Protein AF-A0A3M1LG77-F1 (afdb_monomer)

Structure (mmCIF, N/CA/C/O backbone):
data_AF-A0A3M1LG77-F1
#
_entry.id   AF-A0A3M1LG77-F1
#
loop_
_atom_site.group_PDB
_atom_site.id
_atom_site.type_symbol
_atom_site.label_atom_id
_atom_site.label_alt_id
_atom_site.label_comp_id
_atom_site.label_asym_id
_atom_site.label_entity_id
_atom_site.label_seq_id
_atom_site.pdbx_PDB_ins_code
_atom_site.Cartn_x
_atom_site.Cartn_y
_atom_site.Cartn_z
_atom_site.occupancy
_atom_site.B_iso_or_equiv
_atom_site.auth_seq_id
_atom_site.auth_comp_id
_atom_site.auth_asym_id
_atom_site.auth_atom_id
_atom_site.pdbx_PDB_mo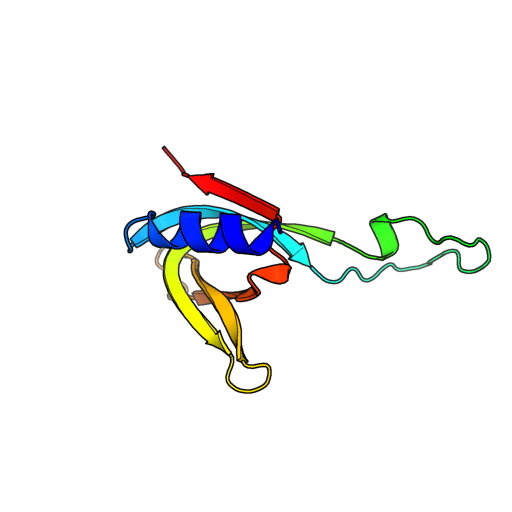del_num
ATOM 1 N N . MET A 1 1 ? -11.799 2.491 -12.275 1.00 54.50 1 MET A N 1
ATOM 2 C CA . MET A 1 1 ? -12.946 1.770 -11.664 1.00 54.50 1 MET A CA 1
ATOM 3 C C . MET A 1 1 ? -12.553 0.983 -10.409 1.00 54.50 1 MET A C 1
ATOM 5 O O . MET A 1 1 ? -13.253 1.103 -9.416 1.00 54.50 1 MET A O 1
ATOM 9 N N . ARG A 1 2 ? -11.420 0.262 -10.404 1.00 59.53 2 ARG A N 1
ATOM 10 C CA . ARG A 1 2 ? -10.933 -0.551 -9.266 1.00 59.53 2 ARG A CA 1
ATOM 11 C C . ARG A 1 2 ? -10.599 0.251 -7.993 1.00 59.53 2 ARG A C 1
ATOM 13 O O . ARG A 1 2 ? -11.048 -0.109 -6.911 1.00 59.53 2 ARG A O 1
ATOM 20 N N . SER A 1 3 ? -9.935 1.400 -8.136 1.00 63.62 3 SER A N 1
ATOM 21 C CA . SER A 1 3 ? -9.583 2.291 -7.014 1.00 63.62 3 SER A CA 1
ATOM 22 C C . SER A 1 3 ? -10.794 2.821 -6.233 1.00 63.62 3 SER A C 1
ATOM 24 O O . SER A 1 3 ? -10.720 2.993 -5.019 1.00 63.62 3 SER A O 1
ATOM 26 N N . LYS A 1 4 ? -11.943 3.027 -6.900 1.00 70.44 4 LYS A N 1
ATOM 27 C CA . LYS A 1 4 ? -13.191 3.449 -6.238 1.00 70.44 4 LYS A CA 1
ATOM 28 C C . LYS A 1 4 ? -13.746 2.365 -5.306 1.00 70.44 4 LYS A C 1
ATOM 30 O O . LYS A 1 4 ? -14.329 2.715 -4.285 1.00 70.44 4 LYS A O 1
ATOM 35 N N . ASN A 1 5 ? -13.553 1.083 -5.629 1.00 85.25 5 ASN A N 1
ATOM 36 C CA . ASN A 1 5 ? -13.976 -0.026 -4.769 1.00 85.25 5 ASN A CA 1
ATOM 37 C C . ASN A 1 5 ? -13.036 -0.196 -3.572 1.00 85.25 5 ASN A C 1
ATOM 39 O O . ASN A 1 5 ? -13.518 -0.279 -2.449 1.00 85.25 5 ASN A O 1
ATOM 43 N N . ILE A 1 6 ? -11.718 -0.132 -3.790 1.00 90.62 6 ILE A N 1
ATOM 44 C CA . ILE A 1 6 ? -10.718 -0.177 -2.708 1.00 90.62 6 ILE A CA 1
ATOM 45 C C . ILE A 1 6 ? -10.930 0.960 -1.701 1.00 90.62 6 ILE A C 1
ATOM 47 O O . ILE A 1 6 ? -10.931 0.731 -0.497 1.00 90.62 6 ILE A O 1
ATOM 51 N N . PHE A 1 7 ? -11.186 2.181 -2.177 1.00 90.88 7 PHE A N 1
ATOM 52 C CA . PHE A 1 7 ? -11.452 3.319 -1.294 1.00 90.88 7 PHE A CA 1
ATOM 53 C C . PHE A 1 7 ? -12.702 3.121 -0.425 1.00 90.88 7 PHE A C 1
ATOM 55 O O . PHE A 1 7 ? -12.701 3.487 0.747 1.00 90.88 7 PHE A O 1
ATOM 62 N N . LYS A 1 8 ? -13.779 2.555 -0.990 1.00 90.56 8 LYS A N 1
ATOM 63 C CA . LYS A 1 8 ? -15.001 2.249 -0.231 1.00 90.56 8 LYS A CA 1
ATOM 64 C C . LYS A 1 8 ? -14.759 1.155 0.809 1.00 90.56 8 LYS A C 1
ATOM 66 O O . LYS A 1 8 ? -15.206 1.321 1.935 1.00 90.56 8 LYS A O 1
ATOM 71 N N . LEU A 1 9 ? -14.022 0.105 0.444 1.00 91.25 9 LEU A N 1
ATOM 72 C CA . LEU A 1 9 ? -13.652 -0.987 1.347 1.00 91.25 9 LEU A CA 1
ATOM 73 C C . LEU A 1 9 ? -12.810 -0.484 2.530 1.00 91.25 9 LEU A C 1
ATOM 75 O O . LEU A 1 9 ? -13.144 -0.720 3.682 1.00 91.25 9 LEU A O 1
ATOM 79 N N . LEU A 1 10 ? -11.767 0.308 2.274 1.00 91.81 10 LEU A N 1
ATOM 80 C CA . LEU A 1 10 ? -10.934 0.868 3.347 1.00 91.81 10 LEU A CA 1
ATOM 81 C C . LEU A 1 10 ? -11.708 1.804 4.285 1.00 91.81 10 LEU A C 1
ATOM 83 O O . LEU A 1 10 ? -11.333 1.964 5.439 1.00 91.81 10 LEU A O 1
ATOM 87 N N . LYS A 1 11 ? -12.792 2.429 3.810 1.00 90.75 11 LYS A N 1
ATOM 88 C CA . LYS A 1 11 ? -13.675 3.234 4.661 1.00 90.75 11 LYS A CA 1
ATOM 89 C C . LYS A 1 11 ? -14.583 2.403 5.567 1.00 90.75 11 LYS A C 1
ATOM 91 O O . LYS A 1 11 ? -15.050 2.953 6.560 1.00 90.75 11 LYS A O 1
ATOM 96 N N . SER A 1 12 ? -14.872 1.146 5.223 1.00 91.88 12 SER A N 1
ATOM 97 C CA . SER A 1 12 ? -15.670 0.254 6.073 1.00 91.88 12 SER A CA 1
ATOM 98 C C . SER A 1 12 ? -14.834 -0.488 7.112 1.00 91.88 12 SER A C 1
ATOM 100 O O . SER A 1 12 ? -15.391 -0.933 8.110 1.00 91.88 12 SER A O 1
ATOM 102 N N . ILE A 1 13 ? -13.519 -0.602 6.908 1.00 90.38 13 ILE A N 1
ATOM 103 C CA . ILE A 1 13 ? -12.613 -1.235 7.869 1.00 90.38 13 ILE A CA 1
ATOM 104 C C . ILE A 1 13 ? -12.446 -0.315 9.096 1.00 90.38 13 ILE A C 1
ATOM 106 O O . ILE A 1 13 ? -12.087 0.858 8.940 1.00 90.38 13 ILE A O 1
ATOM 110 N N . PRO A 1 14 ? -12.689 -0.804 10.327 1.00 91.38 14 PRO A N 1
ATOM 111 C CA . PRO A 1 14 ? -12.411 -0.042 11.539 1.00 91.38 14 PRO A CA 1
ATOM 112 C C . PRO A 1 14 ? -10.925 0.302 11.660 1.00 91.38 14 PRO A C 1
ATOM 114 O O . PRO A 1 14 ? -10.060 -0.509 11.335 1.00 91.38 14 PRO A O 1
ATOM 117 N N . LYS A 1 15 ? -10.615 1.491 12.186 1.00 91.25 15 LYS A N 1
ATOM 118 C CA . LYS A 1 15 ? -9.232 1.842 12.540 1.00 91.25 15 LYS A CA 1
ATOM 119 C C . LYS A 1 15 ? -8.660 0.827 13.532 1.00 91.25 15 LYS A C 1
ATOM 121 O O . LYS A 1 15 ? -9.400 0.239 14.319 1.00 91.25 15 LYS A O 1
ATOM 126 N N . ASN A 1 16 ? -7.343 0.682 13.515 1.00 91.62 16 ASN A N 1
ATOM 127 C CA . ASN A 1 16 ? -6.566 -0.243 14.334 1.00 91.62 16 ASN A CA 1
ATOM 128 C C . ASN A 1 16 ? -6.849 -1.728 14.053 1.00 91.62 16 ASN A C 1
ATOM 130 O O . ASN A 1 16 ? -6.516 -2.584 14.868 1.00 91.62 16 ASN A O 1
AT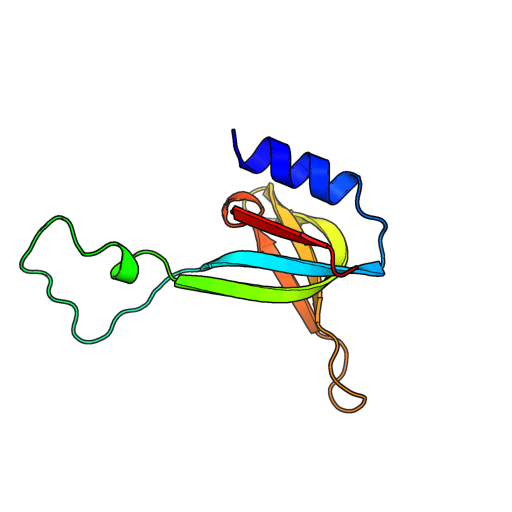OM 134 N N . LYS A 1 17 ? -7.460 -2.053 12.906 1.00 91.75 17 LYS A N 1
ATOM 135 C CA . LYS A 1 17 ? -7.612 -3.440 12.462 1.00 91.75 17 LYS A CA 1
ATOM 136 C C . LYS A 1 17 ? -6.383 -3.904 11.679 1.00 91.75 17 LYS A C 1
ATOM 138 O O . LYS A 1 17 ? -5.924 -3.155 10.812 1.00 91.75 17 LYS A O 1
ATOM 143 N N . PRO A 1 18 ? -5.870 -5.118 11.943 1.00 92.38 18 PRO A N 1
ATOM 144 C CA . PRO A 1 18 ? -4.844 -5.714 11.105 1.00 92.38 18 PRO A CA 1
ATOM 145 C C . PRO A 1 18 ? -5.427 -5.998 9.722 1.00 92.38 18 PRO A C 1
ATOM 147 O O . PRO A 1 18 ? -6.536 -6.517 9.587 1.00 92.38 18 PRO A O 1
ATOM 150 N N . ILE A 1 19 ? -4.685 -5.623 8.687 1.00 93.69 19 ILE A N 1
ATOM 151 C CA . ILE A 1 19 ? -5.029 -5.912 7.300 1.00 93.69 19 ILE A CA 1
ATOM 152 C C . ILE A 1 19 ? -3.789 -6.337 6.528 1.00 93.69 19 ILE A C 1
ATOM 154 O O . ILE A 1 19 ? -2.660 -5.931 6.820 1.00 93.69 19 ILE A O 1
ATOM 158 N N . ILE A 1 20 ? -4.019 -7.124 5.486 1.00 94.00 20 ILE A N 1
ATOM 159 C CA . ILE A 1 20 ? -2.997 -7.506 4.526 1.00 94.00 20 ILE A CA 1
ATOM 160 C C . ILE A 1 20 ? -3.309 -6.813 3.204 1.00 94.00 20 ILE A C 1
ATOM 162 O O . ILE A 1 20 ? -4.408 -6.918 2.662 1.00 94.00 20 ILE A O 1
ATOM 166 N N . VAL A 1 21 ? -2.329 -6.099 2.665 1.00 94.44 21 VAL A N 1
ATOM 167 C CA . VAL A 1 21 ? -2.478 -5.292 1.454 1.00 94.44 21 VAL A CA 1
ATOM 168 C C . VAL A 1 21 ? -1.594 -5.851 0.359 1.00 94.44 21 VAL A C 1
ATOM 170 O O . VAL A 1 21 ? -0.389 -6.026 0.556 1.00 94.44 21 VAL A O 1
ATOM 173 N N . GLU A 1 22 ? -2.178 -6.083 -0.814 1.00 94.44 22 GLU A N 1
ATOM 174 C CA . GLU A 1 22 ? -1.437 -6.437 -2.019 1.00 94.44 22 GLU A CA 1
ATOM 175 C C . GLU A 1 22 ? -1.440 -5.257 -2.994 1.00 94.44 22 GLU A C 1
ATOM 177 O O . GLU A 1 22 ? -2.491 -4.730 -3.387 1.00 94.44 22 GLU A O 1
ATOM 182 N N . TRP A 1 23 ? -0.243 -4.812 -3.364 1.00 94.19 23 TRP A N 1
ATOM 183 C CA . TRP A 1 23 ? -0.047 -3.591 -4.135 1.00 94.19 23 TRP A CA 1
ATOM 184 C C . TRP A 1 23 ? 1.104 -3.718 -5.132 1.00 94.19 23 TRP A C 1
ATOM 186 O O . TRP A 1 23 ? 1.949 -4.612 -5.031 1.00 94.19 23 TRP A O 1
ATOM 196 N N . LEU A 1 24 ? 1.072 -2.866 -6.152 1.00 91.50 24 LEU A N 1
ATOM 197 C CA . LEU A 1 24 ? 2.084 -2.785 -7.197 1.00 91.50 24 LEU A CA 1
ATOM 198 C C . LEU A 1 24 ? 3.160 -1.787 -6.782 1.00 91.50 24 LEU A C 1
ATOM 200 O O . LEU A 1 24 ? 2.859 -0.648 -6.443 1.00 91.50 24 LEU A O 1
ATOM 204 N N . ASP A 1 25 ? 4.407 -2.218 -6.842 1.00 87.19 25 ASP A N 1
ATOM 205 C CA . ASP A 1 25 ? 5.582 -1.392 -6.607 1.00 87.19 25 ASP A CA 1
ATOM 206 C C . ASP A 1 25 ? 6.415 -1.311 -7.889 1.00 87.19 25 ASP A C 1
ATOM 208 O O . ASP A 1 25 ? 6.302 -2.163 -8.784 1.00 87.19 25 ASP A O 1
ATOM 212 N N . ALA A 1 26 ? 7.264 -0.292 -7.971 1.00 80.38 26 ALA A N 1
ATOM 213 C CA . ALA A 1 26 ? 8.208 -0.174 -9.067 1.00 80.38 26 ALA A CA 1
ATOM 214 C C . ALA A 1 26 ? 9.156 -1.385 -9.065 1.00 80.38 26 ALA A C 1
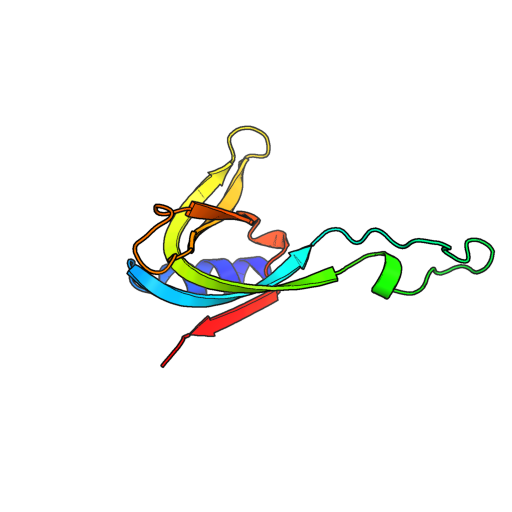ATOM 216 O O . ALA A 1 26 ? 9.666 -1.804 -8.024 1.00 80.38 26 ALA A O 1
ATOM 217 N N . SER A 1 27 ? 9.377 -1.966 -10.244 1.00 81.69 27 SER A N 1
ATOM 218 C CA . SER A 1 27 ? 10.351 -3.038 -10.441 1.00 81.69 27 SER A CA 1
ATOM 219 C C . SER A 1 27 ? 11.647 -2.466 -11.007 1.00 81.69 27 SER A C 1
ATOM 221 O O . SER A 1 27 ? 11.620 -1.637 -11.914 1.00 81.69 27 SER A O 1
ATOM 223 N N . THR A 1 28 ? 12.782 -2.950 -10.507 1.00 83.75 28 THR A N 1
ATOM 224 C CA . THR A 1 28 ? 14.089 -2.752 -11.140 1.00 83.75 28 THR A CA 1
ATOM 225 C C . THR A 1 28 ? 14.613 -4.120 -11.537 1.00 83.75 28 THR A C 1
ATOM 227 O O . THR A 1 28 ? 14.795 -4.983 -10.679 1.00 83.75 28 THR A O 1
ATOM 230 N N . THR A 1 29 ? 14.862 -4.331 -12.831 1.00 86.00 29 THR A N 1
ATOM 231 C CA . THR A 1 29 ? 15.398 -5.604 -13.327 1.00 86.00 29 THR A CA 1
ATOM 232 C C . THR A 1 29 ? 16.831 -5.451 -13.816 1.00 86.00 29 THR A C 1
ATOM 234 O O . THR A 1 29 ? 17.108 -4.687 -14.739 1.00 86.00 29 THR A O 1
ATOM 237 N N . ASN A 1 30 ? 17.737 -6.232 -13.230 1.00 87.25 30 ASN A N 1
ATOM 238 C CA . ASN A 1 30 ? 19.115 -6.342 -13.700 1.00 87.25 30 ASN A CA 1
ATOM 239 C C . ASN A 1 30 ? 19.187 -7.241 -14.945 1.00 87.25 30 ASN A C 1
ATOM 241 O O . ASN A 1 30 ? 18.438 -8.210 -15.061 1.00 87.25 30 ASN A O 1
ATOM 245 N N . HIS A 1 31 ? 20.110 -6.935 -15.862 1.00 88.50 31 HIS A N 1
ATOM 246 C CA . HIS A 1 31 ? 20.319 -7.684 -17.114 1.00 88.50 31 HIS A CA 1
ATOM 247 C C . HIS A 1 31 ? 19.058 -7.806 -17.992 1.00 88.50 31 HIS A C 1
ATOM 249 O O . HIS A 1 31 ? 18.798 -8.853 -18.590 1.00 88.50 31 HIS A O 1
ATOM 255 N N . ALA A 1 32 ? 18.262 -6.736 -18.065 1.00 88.25 32 ALA A N 1
ATOM 256 C CA . ALA A 1 32 ? 17.060 -6.704 -18.887 1.00 88.25 32 ALA A CA 1
ATOM 257 C C . ALA A 1 32 ? 17.382 -6.930 -20.377 1.00 88.25 32 ALA A C 1
ATOM 259 O O . ALA A 1 32 ? 18.270 -6.286 -20.939 1.00 88.25 32 ALA A O 1
ATOM 260 N N . LYS A 1 33 ? 16.633 -7.825 -21.031 1.00 88.56 33 LYS A N 1
ATOM 261 C CA . LYS A 1 33 ? 16.684 -8.001 -22.491 1.00 88.56 33 LYS A CA 1
ATOM 262 C C . LYS A 1 33 ? 15.832 -6.921 -23.156 1.00 88.56 33 LYS A C 1
ATOM 264 O O . LYS A 1 33 ? 14.607 -7.007 -23.136 1.00 88.56 33 LYS A O 1
ATOM 269 N N . ILE A 1 34 ? 16.487 -5.890 -23.684 1.00 88.94 34 ILE A N 1
ATOM 270 C CA . ILE A 1 34 ? 15.847 -4.692 -24.262 1.00 88.94 34 ILE A CA 1
ATOM 271 C C . ILE A 1 34 ? 15.616 -4.783 -25.778 1.00 88.94 34 ILE A C 1
ATOM 273 O O . ILE A 1 34 ? 15.155 -3.832 -26.399 1.00 88.94 34 ILE A O 1
ATOM 277 N N . ASP A 1 35 ? 15.955 -5.917 -26.383 1.00 90.38 35 ASP A N 1
ATOM 278 C CA . ASP A 1 35 ? 15.900 -6.168 -27.823 1.00 90.38 35 ASP A CA 1
ATOM 279 C C . ASP A 1 35 ? 14.537 -6.695 -28.304 1.00 90.38 35 ASP A C 1
ATOM 281 O O . ASP A 1 35 ? 14.287 -6.753 -29.508 1.00 90.38 35 ASP A O 1
ATOM 285 N N . LYS A 1 36 ? 13.634 -7.069 -27.387 1.00 82.06 36 LYS A N 1
ATOM 286 C CA . LYS A 1 36 ? 12.308 -7.613 -27.711 1.00 82.06 36 LYS A CA 1
ATOM 287 C C . LYS A 1 36 ? 11.193 -6.812 -27.051 1.00 82.06 36 LYS A C 1
ATOM 289 O O . LYS A 1 36 ? 11.052 -6.824 -25.831 1.00 82.06 36 LYS A O 1
ATOM 294 N N . PHE A 1 37 ? 10.367 -6.179 -27.884 1.00 87.69 37 PHE A N 1
ATOM 295 C CA . PHE A 1 37 ? 9.146 -5.492 -27.468 1.00 87.69 37 PHE A CA 1
ATOM 296 C C . PHE A 1 37 ? 7.892 -6.303 -27.848 1.00 87.69 37 PHE A C 1
ATOM 298 O O . PHE A 1 37 ? 7.874 -6.908 -28.922 1.00 87.69 37 PHE A O 1
ATOM 305 N N . PRO A 1 38 ? 6.834 -6.301 -27.011 1.00 89.00 38 PRO A N 1
ATOM 306 C CA . PRO A 1 38 ? 6.757 -5.640 -25.705 1.00 89.00 38 PRO A CA 1
ATOM 307 C C . PRO A 1 38 ? 7.668 -6.306 -24.663 1.00 89.00 38 PRO A C 1
ATOM 309 O O . PRO A 1 38 ? 7.896 -7.515 -24.708 1.00 89.00 38 PRO A O 1
ATOM 312 N N . LEU A 1 39 ? 8.192 -5.503 -23.731 1.00 87.50 39 LEU A N 1
ATOM 313 C CA . LEU A 1 39 ? 8.987 -6.030 -22.622 1.00 87.50 39 LEU A CA 1
ATOM 314 C C . LEU A 1 39 ? 8.119 -6.947 -21.742 1.00 87.50 39 LEU A C 1
ATOM 316 O O . LEU A 1 39 ? 6.914 -6.707 -21.614 1.00 87.50 39 LEU A O 1
ATOM 320 N N . PRO A 1 40 ? 8.699 -7.978 -21.102 1.00 86.06 40 PRO A N 1
ATOM 321 C CA . PRO A 1 40 ? 7.951 -8.831 -20.192 1.00 86.06 40 PRO A CA 1
ATOM 322 C C . PRO A 1 40 ? 7.338 -8.046 -19.027 1.00 86.06 40 PRO A C 1
ATOM 324 O O . PRO A 1 40 ? 8.014 -7.243 -18.388 1.00 86.06 40 PRO A O 1
ATOM 327 N N . ASN A 1 41 ? 6.083 -8.344 -18.681 1.00 82.06 41 ASN A N 1
ATOM 328 C CA . ASN A 1 41 ? 5.353 -7.609 -17.637 1.00 82.06 41 ASN A CA 1
ATOM 329 C C . ASN A 1 41 ? 6.047 -7.616 -16.262 1.00 82.06 41 ASN A C 1
ATOM 331 O O . ASN A 1 41 ? 5.901 -6.669 -15.494 1.00 82.06 41 ASN A O 1
ATOM 335 N N . TYR A 1 42 ? 6.833 -8.647 -15.947 1.00 79.81 42 TYR A N 1
ATOM 336 C CA . TYR A 1 42 ? 7.559 -8.715 -14.675 1.00 79.81 42 TYR A CA 1
ATOM 337 C C . TYR A 1 42 ? 8.719 -7.701 -14.572 1.00 79.81 42 TYR A C 1
ATOM 339 O O . TYR A 1 42 ? 9.212 -7.450 -13.474 1.00 79.81 42 TYR A O 1
ATOM 347 N N . TYR A 1 43 ? 9.138 -7.082 -15.685 1.00 85.06 43 TYR A N 1
ATOM 348 C CA . TYR A 1 43 ? 10.085 -5.958 -15.673 1.00 85.06 43 TYR A CA 1
ATOM 349 C C . TYR A 1 43 ? 9.443 -4.642 -15.233 1.00 85.06 43 TYR A C 1
ATOM 351 O O . TYR A 1 43 ? 10.159 -3.719 -14.862 1.00 85.06 43 TYR A O 1
ATOM 359 N N . VAL A 1 44 ? 8.116 -4.541 -15.301 1.00 80.38 44 VAL A N 1
ATOM 360 C CA . VAL A 1 44 ? 7.397 -3.271 -15.152 1.00 80.38 44 VAL A CA 1
ATOM 361 C C . VAL A 1 44 ? 6.753 -3.147 -13.770 1.00 80.38 44 VAL A C 1
ATOM 363 O O . VAL A 1 44 ? 6.689 -2.052 -13.222 1.00 80.38 44 VAL A O 1
ATOM 366 N N . GLU A 1 45 ? 6.325 -4.264 -13.173 1.00 82.25 45 GLU A N 1
ATOM 367 C CA . GLU A 1 45 ? 5.579 -4.274 -11.911 1.00 82.25 45 GLU A CA 1
ATOM 368 C C . GLU A 1 45 ? 6.098 -5.352 -10.952 1.00 82.25 45 GLU A C 1
ATOM 370 O O . GLU A 1 45 ? 6.183 -6.529 -11.308 1.00 82.25 45 GLU A O 1
ATOM 375 N N . THR A 1 46 ? 6.385 -4.968 -9.704 1.00 84.62 46 THR A N 1
ATOM 376 C CA . THR A 1 46 ? 6.617 -5.921 -8.609 1.00 84.62 46 THR A CA 1
ATOM 377 C C . THR A 1 46 ? 5.371 -6.007 -7.743 1.00 84.62 46 THR A C 1
ATOM 379 O O . THR A 1 46 ? 4.888 -5.003 -7.225 1.00 84.62 46 THR A O 1
ATOM 382 N N . ARG A 1 47 ? 4.856 -7.220 -7.530 1.00 89.31 47 ARG A N 1
ATOM 383 C CA . ARG A 1 47 ? 3.765 -7.450 -6.576 1.00 89.31 47 ARG A CA 1
ATOM 384 C C . ARG A 1 47 ? 4.334 -7.493 -5.162 1.00 89.31 47 ARG A C 1
ATOM 386 O O . ARG A 1 47 ? 5.183 -8.328 -4.860 1.00 89.31 47 ARG A O 1
ATOM 393 N N . ARG A 1 48 ? 3.856 -6.606 -4.294 1.00 91.00 48 ARG A N 1
ATOM 394 C CA . ARG A 1 48 ? 4.199 -6.565 -2.871 1.00 91.00 48 ARG A CA 1
ATOM 395 C C . ARG A 1 48 ? 3.009 -7.000 -2.032 1.00 91.00 48 ARG A C 1
ATOM 397 O O . ARG A 1 48 ? 1.862 -6.728 -2.383 1.00 91.00 48 ARG A O 1
ATOM 404 N N . ARG A 1 49 ? 3.310 -7.639 -0.904 1.00 93.06 49 ARG A N 1
ATOM 405 C CA . ARG A 1 49 ? 2.358 -7.962 0.157 1.00 93.06 49 ARG A CA 1
ATOM 406 C C . ARG A 1 49 ? 2.850 -7.316 1.443 1.00 93.06 49 ARG A C 1
ATOM 408 O O . ARG A 1 49 ? 4.022 -7.455 1.787 1.00 93.06 49 ARG A O 1
ATOM 415 N N . THR A 1 50 ? 1.986 -6.573 2.117 1.00 92.94 50 THR A N 1
ATOM 416 C CA . THR A 1 50 ? 2.322 -5.869 3.357 1.00 92.94 50 THR A CA 1
ATOM 417 C C . THR A 1 50 ? 1.236 -6.128 4.385 1.00 92.94 50 THR A C 1
ATOM 419 O O . THR A 1 50 ? 0.074 -5.828 4.127 1.00 92.94 50 THR A O 1
ATOM 422 N N . THR A 1 51 ? 1.626 -6.672 5.533 1.00 93.12 51 THR A N 1
ATOM 423 C CA . THR A 1 51 ? 0.760 -6.809 6.707 1.00 93.12 51 THR A CA 1
AT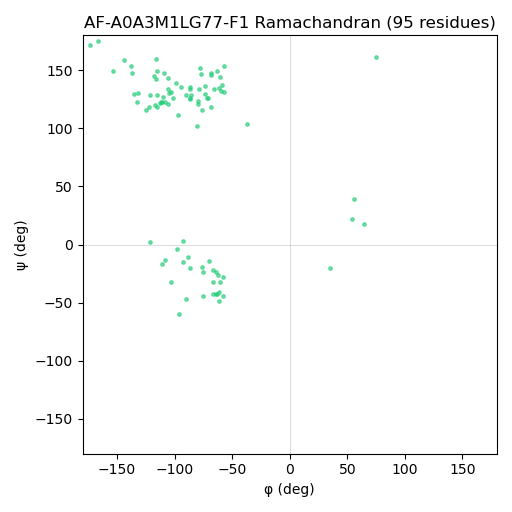OM 424 C C . THR A 1 51 ? 0.992 -5.615 7.619 1.00 93.12 51 THR A C 1
ATOM 426 O O . THR A 1 51 ? 2.140 -5.217 7.824 1.00 93.12 51 THR A O 1
ATOM 429 N N . GLY A 1 52 ? -0.080 -5.026 8.137 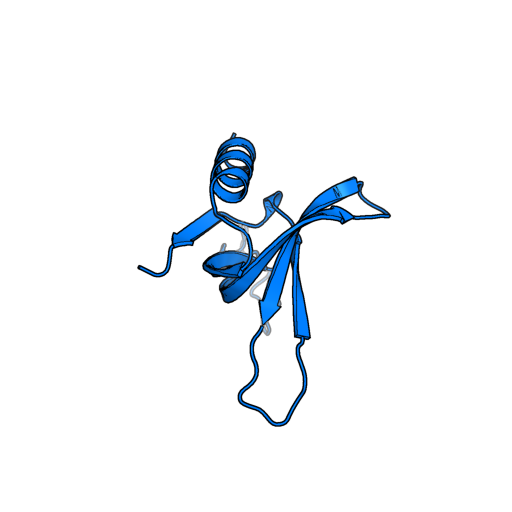1.00 92.38 52 GLY A N 1
ATOM 430 C CA . GLY A 1 52 ? 0.018 -3.923 9.083 1.00 92.38 52 GLY A CA 1
ATOM 431 C C . GLY A 1 52 ? -1.332 -3.516 9.648 1.00 92.38 52 GLY A C 1
ATOM 432 O O . GLY A 1 52 ? -2.386 -3.954 9.187 1.00 92.38 52 GLY A O 1
ATOM 433 N N . THR A 1 53 ? -1.291 -2.644 10.643 1.00 93.50 53 THR A N 1
ATOM 434 C CA . THR A 1 53 ? -2.476 -2.121 11.314 1.00 93.50 53 THR A CA 1
ATOM 435 C C . THR A 1 53 ? -3.006 -0.909 10.554 1.00 93.50 53 THR A C 1
ATOM 437 O O . THR A 1 53 ? -2.279 0.052 10.298 1.00 93.50 53 THR A O 1
ATOM 440 N N . PHE A 1 54 ? -4.284 -0.937 10.170 1.00 94.88 54 PHE A N 1
ATOM 441 C CA . PHE A 1 54 ? -4.925 0.162 9.455 1.00 94.88 54 PHE A CA 1
ATOM 442 C C . PHE A 1 54 ? -5.074 1.401 10.342 1.00 94.88 54 PHE A C 1
ATOM 444 O O . PHE A 1 54 ? -5.822 1.380 11.318 1.00 94.88 54 PHE A O 1
ATOM 451 N N . LEU A 1 55 ? -4.439 2.512 9.961 1.00 94.69 55 LEU A N 1
ATOM 452 C CA . LEU A 1 55 ? -4.555 3.776 10.690 1.00 94.69 55 LEU A CA 1
ATOM 453 C C . LEU A 1 55 ? -5.607 4.700 10.069 1.00 94.69 55 LEU A C 1
ATOM 455 O O . LEU A 1 55 ? -6.567 5.114 10.729 1.00 94.69 55 LEU A O 1
ATOM 459 N N . CYS A 1 56 ? -5.416 5.073 8.801 1.00 95.81 56 CYS A N 1
ATOM 460 C CA . CYS A 1 56 ? -6.302 6.004 8.109 1.00 95.81 56 CYS A CA 1
ATOM 461 C C . CYS A 1 56 ? -6.088 6.044 6.588 1.00 95.81 56 CYS A C 1
ATOM 463 O O . CYS A 1 56 ? -5.166 5.445 6.030 1.00 95.81 56 CYS A O 1
ATOM 465 N N . LEU A 1 57 ? -6.957 6.815 5.925 1.00 96.12 57 LEU A N 1
ATOM 466 C CA . LEU A 1 57 ? -6.747 7.312 4.570 1.00 96.12 57 LEU A CA 1
ATOM 467 C C . LEU A 1 57 ? -6.339 8.783 4.633 1.00 96.12 57 LEU A C 1
ATOM 469 O O . LEU A 1 57 ? -7.021 9.580 5.281 1.00 96.12 57 LEU A O 1
ATOM 473 N N . GLN A 1 58 ? -5.279 9.158 3.921 1.00 95.69 58 GLN A N 1
ATOM 474 C CA . GLN A 1 58 ? -4.763 10.529 3.905 1.00 95.69 58 GLN A CA 1
ATOM 475 C C . GLN A 1 58 ? -4.391 10.963 2.486 1.00 95.69 58 GLN A C 1
ATOM 477 O O . GLN A 1 58 ? -3.967 10.141 1.678 1.00 95.69 58 GLN A O 1
ATOM 482 N N . ARG A 1 59 ? -4.541 12.256 2.167 1.00 95.00 59 ARG A N 1
ATOM 483 C CA . ARG A 1 59 ? -4.072 12.803 0.886 1.00 95.00 59 ARG A CA 1
ATOM 484 C C . ARG A 1 59 ? -2.609 13.231 0.970 1.00 95.00 59 ARG A C 1
ATOM 486 O O . ARG A 1 59 ? -2.215 13.897 1.927 1.00 95.00 59 ARG A O 1
ATOM 493 N N . GLY A 1 60 ? -1.814 12.859 -0.031 1.00 89.69 60 GLY A N 1
ATOM 494 C CA . GLY A 1 60 ? -0.426 13.299 -0.159 1.00 89.69 60 GLY A CA 1
ATOM 495 C C . GLY A 1 60 ? -0.333 14.794 -0.482 1.00 89.69 60 GLY A C 1
ATOM 496 O O . GLY A 1 60 ? -1.166 15.326 -1.209 1.00 89.69 60 GLY A O 1
ATOM 497 N N . LYS A 1 61 ? 0.698 15.480 0.026 1.00 92.62 61 LYS A N 1
ATOM 498 C CA . LYS A 1 61 ? 0.852 16.939 -0.139 1.00 92.62 61 LYS A CA 1
ATOM 499 C C . LYS A 1 61 ? 1.039 17.376 -1.598 1.00 92.62 61 LYS A C 1
ATOM 501 O O . LYS A 1 61 ? 0.473 18.385 -1.997 1.00 92.62 61 LYS A O 1
ATOM 506 N N . TYR A 1 62 ? 1.852 16.648 -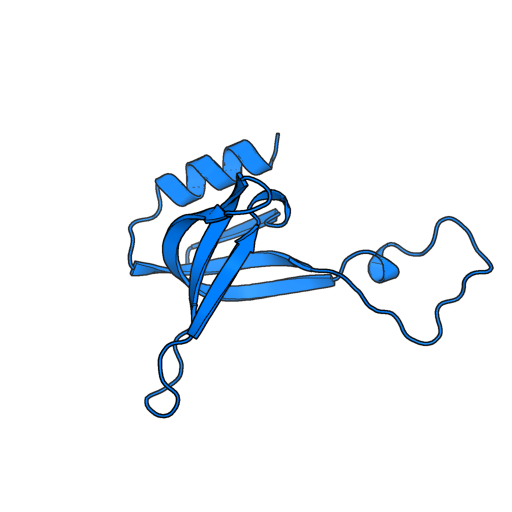2.366 1.00 89.44 62 TYR A N 1
ATOM 507 C CA . TYR A 1 62 ? 2.310 17.102 -3.687 1.00 89.44 62 TYR A CA 1
ATOM 508 C C . TYR A 1 62 ? 1.389 16.662 -4.829 1.00 89.44 62 TYR A C 1
ATOM 510 O O . TYR A 1 62 ? 0.981 17.492 -5.633 1.00 89.44 62 TYR A O 1
ATOM 518 N N . ASN A 1 63 ? 0.991 15.387 -4.856 1.00 86.00 63 ASN A N 1
ATOM 519 C CA . ASN A 1 63 ? 0.145 14.850 -5.933 1.00 86.00 63 ASN A CA 1
ATOM 520 C C . ASN A 1 63 ? -1.343 14.789 -5.556 1.00 86.00 63 ASN A C 1
ATOM 522 O O . ASN A 1 63 ? -2.179 14.422 -6.377 1.00 86.00 63 ASN A O 1
ATOM 526 N N . ASN A 1 64 ? -1.693 15.138 -4.310 1.00 90.62 64 ASN A N 1
ATOM 527 C CA . ASN A 1 64 ? -3.062 15.105 -3.788 1.00 90.62 64 ASN A CA 1
ATOM 528 C C . ASN A 1 64 ? -3.760 13.737 -3.952 1.00 90.62 64 ASN A C 1
ATOM 530 O O . ASN A 1 64 ? -4.992 13.650 -3.956 1.00 90.62 64 ASN A O 1
ATOM 534 N N . GLU A 1 65 ? -2.985 12.664 -4.096 1.00 92.19 65 GLU A N 1
ATOM 535 C CA . GLU A 1 65 ? -3.485 11.299 -4.218 1.00 92.19 65 GLU A CA 1
ATOM 536 C C . GLU A 1 65 ? -3.892 10.764 -2.852 1.00 92.19 65 GLU A C 1
ATOM 538 O O . GLU A 1 65 ? -3.371 11.200 -1.828 1.00 92.19 65 GLU A O 1
ATOM 543 N N . TRP A 1 66 ? -4.851 9.840 -2.823 1.00 95.06 66 TRP A N 1
ATOM 544 C CA . TRP A 1 66 ? -5.205 9.143 -1.591 1.00 95.06 66 TRP A CA 1
ATOM 545 C C . TRP A 1 66 ? -4.185 8.047 -1.302 1.00 95.06 66 TRP A C 1
ATOM 547 O O . TRP A 1 66 ? -3.874 7.241 -2.178 1.00 95.06 66 TRP A O 1
ATOM 557 N N . HIS A 1 67 ? -3.738 7.986 -0.055 1.00 96.19 67 HIS A N 1
ATOM 558 C CA . HIS A 1 67 ? -2.853 6.962 0.475 1.00 96.19 67 HIS A CA 1
ATOM 559 C C . HIS A 1 67 ? -3.543 6.188 1.593 1.00 96.19 67 HIS A C 1
ATOM 561 O O . HIS A 1 67 ? -4.310 6.752 2.377 1.00 96.19 67 HIS A O 1
ATOM 567 N N . LEU A 1 68 ? -3.233 4.898 1.654 1.00 96.12 68 LEU A N 1
ATOM 568 C CA . LEU A 1 68 ? -3.477 4.028 2.786 1.00 96.12 68 LEU A CA 1
ATOM 569 C C . LEU A 1 68 ? -2.288 4.161 3.730 1.00 96.12 68 LEU A C 1
ATOM 571 O O . LEU A 1 68 ? -1.147 3.981 3.302 1.00 96.12 68 LEU A O 1
ATOM 575 N N . ILE A 1 69 ? -2.569 4.477 4.990 1.00 96.44 69 ILE A N 1
ATOM 576 C CA . ILE A 1 69 ? -1.566 4.590 6.041 1.00 96.44 69 ILE A CA 1
ATOM 577 C C . ILE A 1 69 ? -1.683 3.369 6.953 1.00 96.44 69 ILE A C 1
ATOM 579 O O . ILE A 1 69 ? -2.744 3.121 7.534 1.00 96.44 69 ILE A O 1
ATOM 583 N N . LEU A 1 70 ? -0.590 2.615 7.051 1.00 95.06 70 LEU A N 1
ATOM 584 C CA . LEU A 1 70 ? -0.450 1.448 7.916 1.00 95.06 70 LEU A CA 1
ATOM 585 C C . LEU A 1 70 ? 0.633 1.704 8.956 1.00 95.06 70 LEU A C 1
ATOM 587 O O . LEU A 1 70 ? 1.680 2.261 8.628 1.00 95.06 70 LEU A O 1
ATOM 591 N N . GLU A 1 71 ? 0.410 1.220 10.166 1.00 93.12 71 GLU A N 1
ATOM 592 C CA . GLU A 1 71 ? 1.481 0.952 11.120 1.00 93.12 71 GLU A CA 1
ATOM 593 C C . GLU A 1 71 ? 2.033 -0.450 10.853 1.00 93.12 71 GLU A C 1
ATOM 595 O O . GLU A 1 71 ? 1.275 -1.414 10.720 1.00 93.12 71 GLU A O 1
ATOM 600 N N . LEU A 1 72 ? 3.351 -0.558 10.714 1.00 90.75 72 LEU A N 1
ATOM 601 C CA . LEU A 1 72 ? 4.052 -1.831 10.643 1.00 90.75 72 LEU A CA 1
ATOM 602 C C . LEU A 1 72 ? 4.570 -2.127 12.044 1.00 90.75 72 LEU A C 1
ATOM 604 O O . LEU A 1 72 ? 5.439 -1.411 12.549 1.00 90.75 72 LEU A O 1
ATOM 608 N N . ASP A 1 73 ? 3.992 -3.147 12.667 1.00 72.69 73 ASP A N 1
ATOM 609 C CA . ASP A 1 73 ? 4.383 -3.544 14.008 1.00 72.69 73 ASP A CA 1
ATOM 610 C C . ASP A 1 73 ? 5.746 -4.245 13.964 1.00 72.69 73 ASP A C 1
ATOM 612 O O . ASP A 1 73 ? 5.981 -5.153 13.157 1.00 72.69 73 ASP A O 1
ATOM 616 N N . HIS A 1 74 ? 6.653 -3.793 14.822 1.00 61.53 74 HIS A N 1
ATOM 617 C CA . HIS A 1 74 ? 7.925 -4.444 15.079 1.00 61.53 74 HIS A CA 1
ATOM 618 C C . HIS A 1 74 ? 7.853 -4.961 16.504 1.00 61.53 74 HIS A C 1
ATOM 620 O O . HIS A 1 74 ? 7.666 -4.180 17.430 1.00 61.53 74 HIS A O 1
ATOM 626 N N . THR A 1 75 ? 8.025 -6.271 16.662 1.00 56.97 75 THR A N 1
ATOM 627 C CA . THR A 1 75 ? 8.307 -6.932 17.938 1.00 56.97 75 THR A CA 1
ATOM 628 C C . THR A 1 75 ? 9.234 -6.065 18.798 1.00 56.97 75 THR A C 1
ATOM 630 O O . THR A 1 75 ? 10.409 -5.949 18.466 1.00 56.97 75 THR A O 1
ATOM 633 N N . GLU A 1 76 ? 8.650 -5.416 19.810 1.00 52.91 76 GLU A N 1
ATOM 634 C CA . GLU A 1 76 ? 9.143 -4.673 20.991 1.00 52.91 76 GLU A CA 1
ATOM 635 C C . GLU A 1 76 ? 10.444 -3.824 20.957 1.00 52.91 76 GLU A C 1
ATOM 637 O O . GLU A 1 76 ? 10.560 -2.912 21.772 1.00 52.91 76 GLU A O 1
ATOM 642 N N . GLU A 1 77 ? 11.400 -4.003 20.040 1.00 55.44 77 GLU A N 1
ATOM 643 C CA . GLU A 1 77 ? 12.752 -3.418 20.155 1.00 55.44 77 GLU A CA 1
ATOM 644 C C . GLU A 1 77 ? 13.079 -2.256 19.194 1.00 55.44 77 GLU A C 1
ATOM 646 O O . GLU A 1 77 ? 14.066 -1.557 19.415 1.00 55.44 77 GLU A O 1
ATOM 651 N N . LEU A 1 78 ? 12.290 -1.995 18.140 1.00 55.12 78 LEU A N 1
ATOM 652 C CA . LEU A 1 78 ? 12.695 -1.063 17.060 1.00 55.12 78 LEU A CA 1
ATOM 653 C C . LEU A 1 78 ? 11.773 0.147 16.820 1.00 55.12 78 LEU A C 1
ATOM 655 O O . LEU A 1 78 ? 12.064 0.973 15.954 1.00 55.12 78 LEU A O 1
ATOM 659 N N . GLY A 1 79 ? 10.714 0.307 17.618 1.00 62.12 79 GLY A N 1
ATOM 660 C CA . GLY A 1 79 ? 9.738 1.392 17.461 1.00 62.12 79 GLY A CA 1
ATOM 661 C C . GLY A 1 79 ? 8.779 1.181 16.281 1.00 62.12 79 GLY A C 1
ATOM 662 O O . GLY A 1 79 ? 9.031 0.379 15.381 1.00 62.12 79 GLY A O 1
ATOM 663 N N . SER A 1 80 ? 7.645 1.886 16.288 1.00 74.06 80 SER A N 1
ATOM 664 C CA . SER A 1 80 ? 6.645 1.768 15.224 1.00 74.06 80 SER A CA 1
ATOM 665 C C . SER A 1 80 ? 7.114 2.458 13.941 1.00 74.06 80 SER A C 1
ATOM 667 O O . SER A 1 80 ? 7.656 3.567 13.962 1.00 74.06 80 SER A O 1
ATOM 669 N N . SER A 1 81 ? 6.906 1.803 12.794 1.00 88.88 81 SER A N 1
ATOM 670 C CA . SER A 1 81 ? 7.157 2.402 11.480 1.00 88.88 81 SER A CA 1
ATOM 671 C C . SER A 1 81 ? 5.858 2.547 10.691 1.00 88.88 81 SER A C 1
ATOM 673 O O . SER A 1 81 ? 4.917 1.775 10.851 1.00 88.88 81 SER A O 1
ATOM 675 N N . ILE A 1 82 ? 5.782 3.570 9.838 1.00 92.31 82 ILE A N 1
ATOM 676 C CA . ILE A 1 82 ? 4.595 3.837 9.020 1.00 92.31 82 ILE A CA 1
ATOM 677 C C . ILE A 1 82 ? 4.870 3.447 7.572 1.00 92.31 82 ILE A C 1
ATOM 679 O O . ILE A 1 82 ? 5.872 3.850 6.976 1.00 92.31 82 ILE A O 1
ATOM 683 N N . ARG A 1 83 ? 3.924 2.732 6.962 1.00 93.50 83 ARG A N 1
ATOM 684 C CA . ARG A 1 83 ? 3.859 2.533 5.514 1.00 93.50 83 ARG A CA 1
ATOM 685 C C . ARG A 1 83 ? 2.756 3.399 4.919 1.00 93.50 83 ARG A C 1
ATOM 687 O O . ARG A 1 83 ? 1.613 3.356 5.358 1.00 93.50 83 ARG A O 1
ATOM 694 N N . SER A 1 84 ? 3.103 4.137 3.869 1.00 95.00 84 SER A N 1
ATOM 695 C CA . SER A 1 84 ? 2.157 4.878 3.035 1.00 95.00 84 SER A CA 1
ATOM 696 C C . SER A 1 84 ? 2.093 4.242 1.650 1.00 95.00 84 SER A C 1
ATOM 698 O O . SER A 1 84 ? 3.123 4.130 0.985 1.00 95.00 84 SER A O 1
ATOM 700 N N . ILE A 1 85 ? 0.902 3.818 1.219 1.00 94.81 85 ILE A N 1
ATOM 701 C CA . ILE A 1 85 ? 0.684 3.159 -0.078 1.00 94.81 85 ILE A CA 1
ATOM 702 C C . ILE A 1 85 ? -0.347 3.963 -0.882 1.00 94.81 85 ILE A C 1
ATOM 704 O O . ILE A 1 85 ? -1.489 4.087 -0.429 1.00 94.81 85 ILE A O 1
ATOM 708 N N . PRO A 1 86 ? 0.000 4.503 -2.065 1.00 94.19 86 PRO A N 1
ATOM 709 C CA . PRO A 1 86 ? -0.968 5.142 -2.952 1.00 94.19 86 PRO A CA 1
ATOM 710 C C . PRO A 1 86 ? -2.103 4.182 -3.328 1.00 94.19 86 PRO A C 1
ATOM 712 O O . PRO A 1 86 ? -1.867 3.060 -3.774 1.00 94.19 86 PRO A O 1
ATOM 715 N N . LEU A 1 87 ? -3.355 4.624 -3.207 1.00 94.06 87 LEU A N 1
ATOM 716 C CA . LEU A 1 87 ? -4.521 3.768 -3.463 1.00 94.06 87 LEU A CA 1
ATOM 717 C C . LEU A 1 87 ? -4.633 3.295 -4.911 1.00 94.06 87 LEU A C 1
ATOM 719 O O . LEU A 1 87 ? -5.291 2.292 -5.177 1.00 94.06 87 LEU A O 1
ATOM 723 N N . CYS A 1 88 ? -4.035 4.023 -5.852 1.00 91.44 88 CYS A N 1
ATOM 724 C CA . CYS A 1 88 ? -3.980 3.624 -7.255 1.00 91.44 88 CYS A CA 1
ATOM 725 C C . CYS A 1 88 ? -3.127 2.367 -7.481 1.00 91.44 88 CYS A C 1
ATOM 727 O O . CYS A 1 88 ? -3.355 1.671 -8.467 1.00 91.44 88 CYS A O 1
ATOM 729 N N . LEU A 1 89 ? -2.207 2.057 -6.563 1.00 92.50 89 LEU A N 1
ATOM 730 C CA . LEU A 1 89 ? -1.313 0.902 -6.637 1.00 92.50 89 LEU A CA 1
ATOM 731 C C . LEU A 1 89 ? -1.868 -0.334 -5.920 1.00 92.50 89 LEU A C 1
ATOM 733 O O . LEU A 1 89 ? -1.382 -1.441 -6.138 1.00 92.50 89 LEU A O 1
ATOM 737 N N . ILE A 1 90 ? -2.890 -0.174 -5.078 1.00 94.06 90 ILE A N 1
ATOM 738 C CA . ILE A 1 90 ? -3.512 -1.280 -4.346 1.00 94.06 90 ILE A CA 1
ATOM 739 C C . ILE A 1 90 ? -4.471 -2.022 -5.276 1.00 94.06 90 ILE A C 1
ATOM 741 O O . ILE A 1 90 ? -5.415 -1.435 -5.813 1.00 94.06 90 ILE A O 1
ATOM 745 N N . TYR A 1 91 ? -4.262 -3.330 -5.432 1.00 92.00 91 TYR A N 1
ATOM 746 C CA . TYR A 1 91 ? -5.139 -4.175 -6.244 1.00 92.00 91 TYR A CA 1
ATOM 747 C C . TYR A 1 91 ? -5.958 -5.171 -5.423 1.00 92.00 91 TYR A C 1
ATOM 749 O O . TYR 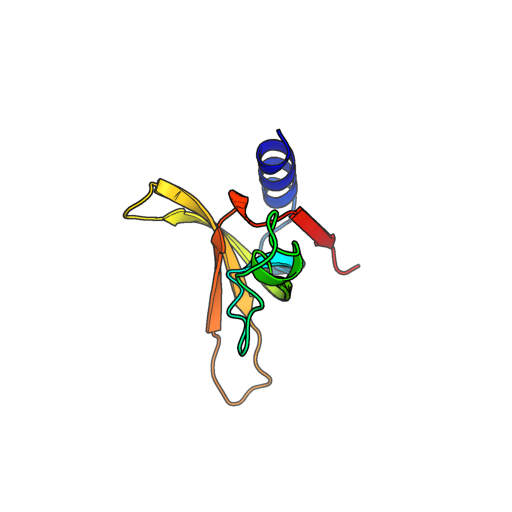A 1 91 ? -6.956 -5.672 -5.949 1.00 92.00 91 TYR A O 1
ATOM 757 N N . ASN A 1 92 ? -5.578 -5.424 -4.165 1.00 92.50 92 ASN A N 1
ATOM 758 C CA . ASN A 1 92 ? -6.318 -6.294 -3.258 1.00 92.50 92 ASN A CA 1
ATOM 759 C C . ASN A 1 92 ? -6.082 -5.929 -1.782 1.00 92.50 92 ASN A C 1
ATOM 761 O O . ASN A 1 92 ? -5.009 -5.450 -1.411 1.00 92.50 92 ASN A O 1
ATOM 765 N N . ILE A 1 93 ? -7.093 -6.173 -0.948 1.00 92.25 93 ILE A N 1
ATOM 766 C CA . ILE A 1 93 ? -7.024 -6.075 0.513 1.00 92.25 93 ILE A CA 1
ATOM 767 C C . ILE A 1 93 ? -7.648 -7.346 1.066 1.00 92.25 93 ILE A C 1
ATOM 769 O O . ILE A 1 93 ? -8.745 -7.723 0.660 1.00 92.25 93 ILE A O 1
ATOM 773 N N . ILE A 1 94 ? -6.939 -7.988 1.982 1.00 90.00 94 ILE A N 1
ATOM 774 C CA . ILE A 1 94 ? -7.378 -9.187 2.679 1.00 90.00 94 ILE A CA 1
ATOM 775 C C . ILE A 1 94 ? -7.515 -8.786 4.147 1.00 90.00 94 ILE A C 1
ATOM 777 O O . ILE A 1 94 ? -6.548 -8.335 4.764 1.00 90.00 94 ILE A O 1
ATOM 781 N N . GLU A 1 95 ? -8.730 -8.886 4.673 1.00 76.44 95 GLU A N 1
ATOM 782 C CA . GLU A 1 95 ? -8.982 -8.720 6.103 1.00 76.44 95 GLU A CA 1
ATOM 783 C C . GLU A 1 95 ? -8.408 -9.944 6.822 1.00 76.44 95 GLU A C 1
ATOM 785 O O . GLU A 1 95 ? -8.693 -11.076 6.427 1.00 76.44 95 GLU A O 1
ATOM 790 N N . ASP A 1 96 ? -7.547 -9.713 7.815 1.00 65.50 96 ASP A N 1
ATOM 791 C CA . ASP A 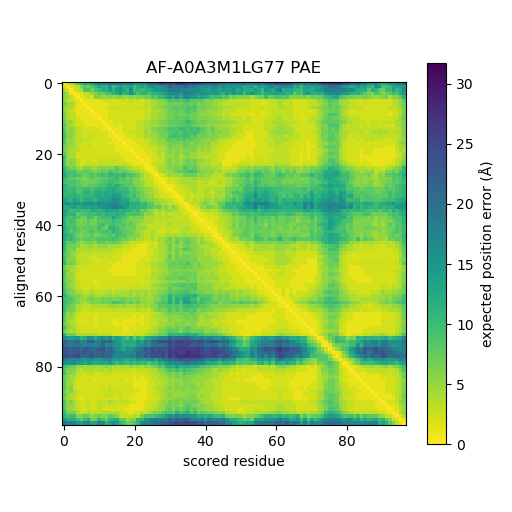1 96 ? -7.074 -10.790 8.682 1.00 65.50 96 ASP A CA 1
ATOM 792 C C . ASP A 1 96 ? -8.219 -11.099 9.658 1.00 65.50 96 ASP A C 1
ATOM 794 O O . ASP A 1 96 ? -8.678 -10.199 10.372 1.00 65.50 96 ASP A O 1
ATOM 798 N N . VAL A 1 97 ? -8.766 -12.316 9.571 1.00 52.47 97 VAL A N 1
ATOM 799 C CA . VAL A 1 97 ? -9.964 -12.762 10.312 1.00 52.47 97 VAL A CA 1
ATOM 800 C C . VAL A 1 97 ? -9.625 -13.014 11.773 1.00 52.47 97 VAL A C 1
ATOM 802 O O . VAL A 1 97 ? -8.650 -13.756 12.021 1.00 52.47 97 VAL A O 1
#

Sequence (97 aa):
MRSKNIFKLLKSIPKNKPIIVEWLDASTTNHAKIDKFPLPNYYVETRRRTTGTFLCLQRGKY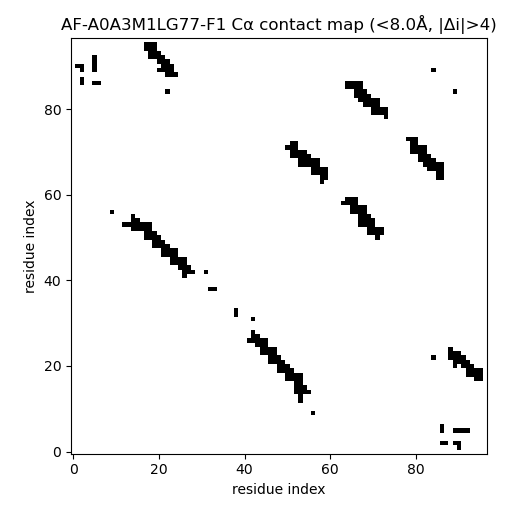NNEWHLILELDHTEELGSSIRSIPLCLIYNIIEDV

Foldseek 3Di:
DQLVVLVVVLVPDDFFFKKKFKFWDAADDDPADPPDPPGDPNNGTDIDIDIFTFHDWDADDPPRFIWTWGWDDDDPDDDIDIDTHGSVGTRDMGGDD

Solvent-accessible surface area (backbone atoms only — not comparable to full-atom values): 5879 Å² total; per-residue (Å²): 118,68,47,64,53,54,55,53,51,62,70,70,53,62,70,74,36,56,34,34,39,32,29,58,41,86,38,85,63,82,89,66,74,84,88,52,83,81,65,64,68,72,53,63,44,32,86,43,78,46,72,28,29,33,62,50,78,47,67,43,90,86,81,62,45,53,22,43,35,26,38,37,84,48,85,91,81,74,61,84,42,79,46,79,43,54,42,85,37,47,81,47,75,45,76,66,128

Radius of gyration: 15.8 Å; Cα contacts (8 Å, |Δi|>4): 163; chains: 1; bounding box: 36×30×49 Å

Secondary structure (DSSP, 8-state):
-HHHHHHHHHHHSPTT-EEEEEEEEE---TT---SSSSPPGGGTEEEEEEEEEEEEEEE-TTT--EEEEEEE---SSS--EEEEEETTTEEEEEE--

pLDDT: mean 86.22, std 11.35, range [52.47, 96.44]

Nearest PDB structures (foldseek):
  8uua-assembly1_R  TM=5.478E-01  e=1.639E-01  Listeria innocua
  5v93-assembly1_P  TM=5.506E-01  e=3.365E-01  Mycobacterium tuberculosis
  5lzy-assembly1_ii  TM=4.342E-01  e=1.176E-01  Homo sapiens
  7a18-assembly1_M  TM=5.087E-01  e=3.758E-01  Deinococcus radiodurans R1 = ATCC 13939 = DSM 20539
  7jil-assembly1_P  TM=4.525E-01  e=1.176E-01  Flavobacterium johnsoniae

Mean predicted aligned error: 6.31 Å